Protein AF-A0A2B0VS54-F1 (afdb_monomer_lite)

Organism: Bacillus anthracis (NCBI:txid1392)

Structure (mmCIF, N/CA/C/O backbone):
data_AF-A0A2B0VS54-F1
#
_entry.id   AF-A0A2B0VS54-F1
#
loop_
_atom_site.group_PDB
_atom_site.id
_atom_site.type_symbol
_atom_site.l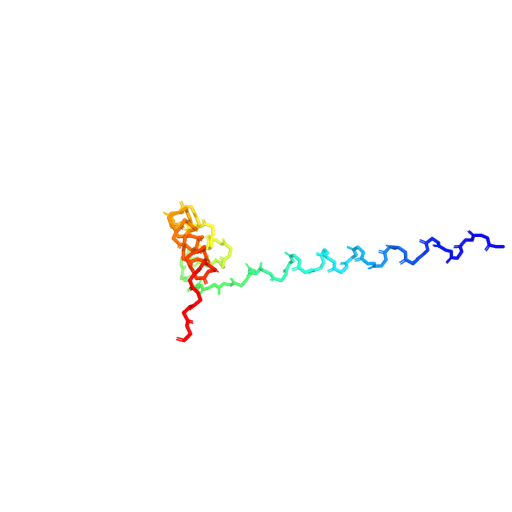abel_atom_id
_atom_site.label_alt_id
_atom_site.label_comp_id
_atom_site.label_asym_id
_atom_site.label_entity_id
_atom_site.label_seq_id
_atom_site.pdbx_PDB_ins_code
_atom_site.Cartn_x
_atom_site.Cartn_y
_atom_site.Cartn_z
_atom_site.occupancy
_atom_site.B_iso_or_equiv
_atom_site.auth_seq_id
_atom_site.auth_comp_id
_atom_site.auth_asym_id
_atom_site.auth_atom_id
_atom_site.pdbx_PDB_model_num
ATOM 1 N N . MET A 1 1 ? 27.081 38.827 19.479 1.00 46.06 1 MET A N 1
ATOM 2 C CA . MET A 1 1 ? 26.903 37.961 18.286 1.00 46.06 1 MET A CA 1
ATOM 3 C C . MET A 1 1 ? 25.569 37.200 18.353 1.00 46.06 1 MET A C 1
ATOM 5 O O . MET A 1 1 ? 25.524 36.072 18.823 1.00 46.06 1 MET A O 1
ATOM 9 N N . LYS A 1 2 ? 24.464 37.808 17.894 1.00 51.72 2 LYS A N 1
ATOM 10 C CA . LYS A 1 2 ? 23.088 37.258 17.951 1.00 51.72 2 LYS A CA 1
ATOM 11 C C . LYS A 1 2 ? 22.749 36.274 16.802 1.00 51.72 2 LYS A C 1
ATOM 13 O O . LYS A 1 2 ? 21.591 36.127 16.445 1.00 51.72 2 LYS A O 1
ATOM 18 N N . LYS A 1 3 ? 23.748 35.617 16.194 1.00 54.25 3 LYS A N 1
ATOM 19 C CA . LYS A 1 3 ? 23.585 34.795 14.969 1.00 54.25 3 LYS A CA 1
ATOM 20 C C . LYS A 1 3 ? 23.673 33.275 15.194 1.00 54.25 3 LYS A C 1
ATOM 22 O O . LYS A 1 3 ? 23.525 32.516 14.250 1.00 54.25 3 LYS A O 1
ATOM 27 N N . LYS A 1 4 ? 23.894 32.812 16.433 1.00 53.81 4 LYS A N 1
ATOM 28 C CA . LYS A 1 4 ? 24.094 31.378 16.746 1.00 53.81 4 LYS A CA 1
ATOM 29 C C . LYS A 1 4 ? 22.816 30.618 17.139 1.00 53.81 4 LYS A C 1
ATOM 31 O O . LYS A 1 4 ? 22.854 29.405 17.272 1.00 53.81 4 LYS A O 1
ATOM 36 N N . LYS A 1 5 ? 21.686 31.313 17.326 1.00 53.56 5 LYS A N 1
ATOM 37 C CA . LYS A 1 5 ? 20.406 30.716 17.768 1.00 53.56 5 LYS A CA 1
ATOM 38 C C . LYS A 1 5 ? 19.477 30.317 16.609 1.00 53.56 5 LYS A C 1
ATOM 40 O O . LYS A 1 5 ? 18.500 29.624 16.851 1.00 53.56 5 LYS A O 1
ATOM 45 N N . LEU A 1 6 ? 19.781 30.727 15.372 1.00 55.84 6 LEU A N 1
ATOM 46 C CA . LEU A 1 6 ? 18.942 30.452 14.194 1.00 55.84 6 LEU A CA 1
ATOM 47 C C . LEU A 1 6 ? 19.273 29.111 13.508 1.00 55.84 6 LEU A C 1
ATOM 49 O O . LEU A 1 6 ? 18.485 28.618 12.715 1.00 55.84 6 LEU A O 1
ATOM 53 N N . PHE A 1 7 ? 20.412 28.494 13.833 1.00 54.72 7 PHE A N 1
ATOM 54 C CA . PHE A 1 7 ? 20.888 27.276 13.162 1.00 54.72 7 PHE A CA 1
ATOM 55 C C . PHE A 1 7 ? 20.355 25.964 13.756 1.00 54.72 7 PHE A C 1
ATOM 57 O O . PHE A 1 7 ? 20.550 24.912 13.157 1.00 54.72 7 PHE A O 1
ATOM 64 N N . LEU A 1 8 ? 19.679 26.000 14.910 1.00 55.25 8 LEU A N 1
ATOM 65 C CA . LEU A 1 8 ? 19.222 24.776 15.581 1.00 55.25 8 LEU A CA 1
ATOM 66 C C . LEU A 1 8 ? 17.826 24.309 15.120 1.00 55.25 8 LEU A C 1
ATOM 68 O O . LEU A 1 8 ? 17.471 23.157 15.337 1.00 55.25 8 LEU A O 1
ATOM 72 N N . GLY A 1 9 ? 17.047 25.171 14.456 1.00 54.19 9 GLY A N 1
ATOM 73 C CA . GLY A 1 9 ? 15.693 24.842 13.985 1.00 54.19 9 GLY A CA 1
ATOM 74 C C . GLY A 1 9 ? 15.630 24.182 12.604 1.00 54.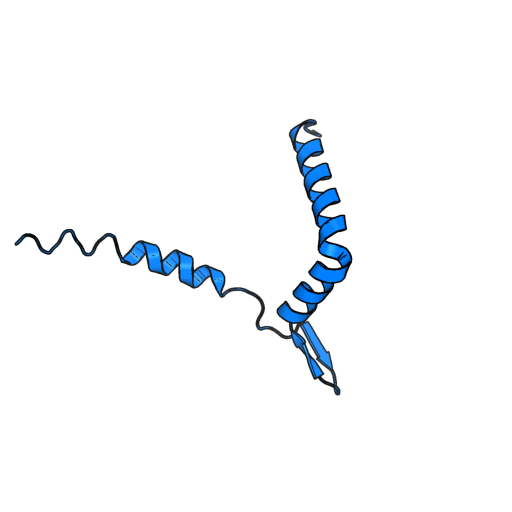19 9 GLY A C 1
ATOM 75 O O . GLY A 1 9 ? 14.648 23.519 12.289 1.00 54.19 9 GLY A O 1
ATOM 76 N N . THR A 1 10 ? 16.667 24.330 11.775 1.00 53.50 10 THR A N 1
ATOM 77 C CA . THR A 1 10 ? 16.607 23.931 10.356 1.00 53.50 10 THR A CA 1
ATOM 78 C C . THR A 1 10 ? 16.936 22.452 10.122 1.00 53.50 10 THR A C 1
ATOM 80 O O . THR A 1 10 ? 16.536 21.888 9.109 1.00 53.50 10 THR A O 1
ATOM 83 N N . ILE A 1 11 ? 17.630 21.790 11.055 1.00 55.84 11 ILE A N 1
ATOM 84 C CA . ILE A 1 11 ? 18.101 20.403 10.867 1.00 55.84 11 ILE A CA 1
ATOM 85 C C . ILE A 1 11 ? 16.962 19.385 11.067 1.00 55.84 11 ILE A C 1
ATOM 87 O O . ILE A 1 11 ? 16.948 18.332 10.434 1.00 55.84 11 ILE A O 1
ATOM 91 N N . ILE A 1 12 ? 15.959 19.713 11.889 1.00 56.91 12 ILE A N 1
ATOM 92 C CA . ILE A 1 12 ? 14.853 18.797 12.221 1.00 56.91 12 ILE A CA 1
ATOM 93 C C . ILE A 1 12 ? 13.899 18.610 11.026 1.00 56.91 12 ILE A C 1
ATOM 95 O O . ILE A 1 12 ? 13.352 17.525 10.835 1.00 56.91 12 ILE A O 1
ATOM 99 N N . SER A 1 13 ? 13.753 19.617 10.159 1.00 54.41 13 SER A N 1
ATOM 100 C CA . SER A 1 13 ? 12.839 19.547 9.008 1.00 54.41 13 SER A CA 1
ATOM 101 C C . SER A 1 13 ? 13.330 18.648 7.864 1.00 54.41 13 SER A C 1
ATOM 103 O O . SER A 1 13 ? 12.508 18.155 7.096 1.00 54.41 13 SER A O 1
ATOM 105 N N . CYS A 1 14 ? 14.638 18.379 7.750 1.00 52.84 14 CYS A N 1
ATOM 106 C CA . CYS A 1 14 ? 15.164 17.490 6.702 1.00 52.84 14 CYS A CA 1
ATOM 107 C C . CYS A 1 14 ? 14.934 15.999 6.998 1.00 52.84 14 CYS A C 1
ATOM 109 O O . CYS A 1 14 ? 14.793 15.213 6.065 1.00 52.84 14 CYS A O 1
ATOM 111 N N . VAL A 1 15 ? 14.849 15.596 8.272 1.00 56.31 15 VAL A N 1
ATOM 112 C CA . VAL A 1 15 ? 14.655 14.180 8.642 1.00 56.31 15 VAL A CA 1
ATOM 113 C C . VAL A 1 15 ? 13.252 13.683 8.271 1.00 56.31 15 VAL A C 1
ATOM 115 O O . VAL A 1 15 ? 13.100 12.543 7.843 1.00 56.31 15 VAL A O 1
ATOM 118 N N . VAL A 1 16 ? 12.230 14.542 8.348 1.00 58.25 16 VAL A N 1
ATOM 119 C CA . VAL A 1 16 ? 10.847 14.171 7.986 1.00 58.25 16 VAL A CA 1
ATOM 120 C C . VAL A 1 16 ? 10.677 14.009 6.468 1.00 58.25 16 VAL A C 1
ATOM 122 O O . VAL A 1 16 ? 9.908 13.160 6.024 1.00 58.25 16 VAL A O 1
ATOM 125 N N . LEU A 1 17 ? 11.421 14.776 5.664 1.00 53.66 17 LEU A N 1
ATOM 126 C CA . LEU A 1 17 ? 11.358 14.714 4.198 1.00 53.66 17 LEU A CA 1
ATOM 127 C C . LEU A 1 17 ? 12.185 13.568 3.598 1.00 53.66 17 LEU A C 1
ATOM 129 O O . LEU A 1 17 ? 11.899 13.135 2.488 1.00 53.66 17 LEU A O 1
ATOM 133 N N . ALA A 1 18 ? 13.189 13.058 4.316 1.00 54.94 18 ALA A N 1
ATOM 134 C CA . ALA A 1 18 ? 13.959 11.898 3.868 1.00 54.94 18 ALA A CA 1
ATOM 135 C C . ALA A 1 18 ? 13.185 10.574 4.028 1.00 54.94 18 ALA A C 1
ATOM 137 O O . ALA A 1 18 ? 13.419 9.627 3.280 1.00 54.94 18 ALA A O 1
ATOM 138 N N . LEU A 1 19 ? 12.240 10.498 4.973 1.00 54.62 19 LEU A N 1
ATOM 139 C CA . LEU A 1 19 ? 11.507 9.261 5.262 1.00 54.62 19 LEU A CA 1
ATOM 140 C C . LEU A 1 19 ? 10.352 8.992 4.283 1.00 54.62 19 LEU A C 1
ATOM 142 O O . LEU A 1 19 ? 9.935 7.848 4.125 1.00 54.62 19 LEU A O 1
ATOM 146 N N . SER A 1 20 ? 9.857 10.016 3.584 1.00 54.62 20 SER A N 1
ATOM 147 C CA . SER A 1 20 ? 8.760 9.881 2.614 1.00 54.62 20 SER A CA 1
ATOM 148 C C . SER A 1 20 ? 9.174 9.244 1.281 1.00 54.62 20 SER A C 1
ATOM 150 O O . SER A 1 20 ? 8.310 8.996 0.441 1.00 54.62 20 SER A O 1
ATOM 152 N N . ALA A 1 21 ? 10.466 8.953 1.088 1.00 49.97 21 ALA A N 1
ATOM 153 C CA . ALA A 1 21 ? 11.005 8.361 -0.138 1.00 49.97 21 ALA A CA 1
ATOM 154 C C . ALA A 1 21 ? 11.503 6.910 0.018 1.00 49.97 21 ALA A C 1
ATOM 156 O O . ALA A 1 21 ? 11.887 6.299 -0.976 1.00 49.97 21 ALA A O 1
ATOM 157 N N . CYS A 1 22 ? 11.451 6.314 1.216 1.00 57.56 22 CYS A N 1
ATOM 158 C CA . CYS A 1 22 ? 11.683 4.873 1.389 1.00 57.56 22 CYS A CA 1
ATOM 159 C C . CYS A 1 22 ? 10.389 4.104 1.067 1.00 57.56 22 CYS A C 1
ATOM 161 O O . CYS A 1 22 ? 9.751 3.515 1.934 1.00 57.56 22 CYS A O 1
ATOM 163 N N . GLY A 1 23 ? 9.942 4.225 -0.182 1.00 56.69 23 GLY A N 1
ATOM 164 C CA . GLY A 1 23 ? 8.677 3.683 -0.655 1.00 56.69 23 GLY A CA 1
ATOM 165 C C . GLY A 1 23 ? 8.743 3.375 -2.142 1.00 56.69 23 GLY A C 1
ATOM 166 O O . GLY A 1 23 ? 8.420 4.225 -2.973 1.00 56.69 23 GLY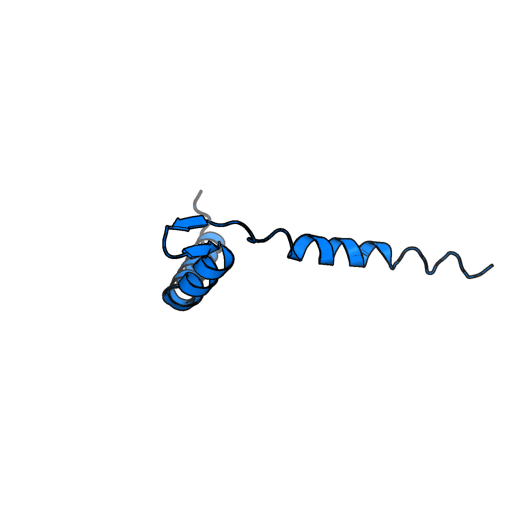 A O 1
ATOM 167 N N . SER A 1 24 ? 9.097 2.126 -2.447 1.00 62.53 24 SER A N 1
ATOM 168 C CA . SER A 1 24 ? 8.490 1.396 -3.564 1.00 62.53 24 SER A CA 1
ATOM 169 C C . SER A 1 24 ? 8.892 1.819 -4.979 1.00 62.53 24 SER A C 1
ATOM 171 O O . SER A 1 24 ? 8.044 1.930 -5.869 1.00 62.53 24 SER A O 1
ATOM 173 N N . SER A 1 25 ? 10.191 2.016 -5.216 1.00 62.44 25 SER A N 1
ATOM 174 C CA . SER A 1 25 ? 10.760 2.059 -6.575 1.00 62.44 25 SER A CA 1
ATOM 175 C C . SER A 1 25 ? 11.094 0.675 -7.143 1.00 62.44 25 SER A C 1
ATOM 177 O O . SER A 1 25 ? 11.449 0.572 -8.316 1.00 62.44 25 SER A O 1
ATOM 179 N N . ASP A 1 26 ? 10.980 -0.380 -6.336 1.00 75.44 26 ASP A N 1
ATOM 180 C CA . ASP A 1 26 ? 11.361 -1.728 -6.743 1.00 75.44 26 ASP A CA 1
ATOM 181 C C . ASP A 1 26 ? 10.286 -2.401 -7.607 1.00 75.44 26 ASP A C 1
ATOM 183 O O . ASP A 1 26 ? 9.072 -2.206 -7.449 1.00 75.44 26 ASP A O 1
ATOM 187 N N . ASN A 1 27 ? 10.758 -3.204 -8.562 1.00 82.44 27 ASN A N 1
ATOM 188 C CA . ASN A 1 27 ? 9.901 -4.031 -9.400 1.00 82.44 27 ASN A CA 1
ATOM 189 C C . ASN A 1 27 ? 9.405 -5.220 -8.572 1.00 82.44 27 ASN A C 1
ATOM 191 O O . ASN A 1 27 ? 10.205 -6.039 -8.126 1.00 82.44 27 ASN A O 1
ATOM 195 N N . VAL A 1 28 ? 8.088 -5.343 -8.412 1.00 85.25 28 VAL A N 1
ATOM 196 C CA . VAL A 1 28 ? 7.465 -6.500 -7.745 1.00 85.25 28 VAL A CA 1
ATOM 197 C C . VAL A 1 28 ? 7.373 -7.675 -8.709 1.00 85.25 28 VAL A C 1
ATOM 199 O O . VAL A 1 28 ? 7.519 -8.826 -8.310 1.00 85.25 28 VAL A O 1
ATOM 202 N N . VAL A 1 29 ? 7.159 -7.388 -9.996 1.00 88.19 29 VAL A N 1
ATOM 203 C CA . VAL A 1 29 ? 7.143 -8.396 -11.058 1.00 88.19 29 VAL A CA 1
ATOM 204 C C . VAL A 1 29 ? 7.866 -7.852 -12.283 1.00 88.19 29 VAL A C 1
ATOM 206 O O . VAL A 1 29 ? 7.620 -6.731 -12.718 1.00 88.19 29 VAL A O 1
ATOM 209 N N . THR A 1 30 ? 8.741 -8.670 -12.861 1.00 84.00 30 THR A N 1
ATOM 210 C CA . THR A 1 30 ? 9.391 -8.418 -14.154 1.00 84.00 30 THR A CA 1
ATOM 211 C C . THR A 1 30 ? 8.824 -9.409 -15.164 1.00 84.00 30 THR A C 1
ATOM 213 O O . THR A 1 30 ? 8.787 -10.609 -14.895 1.00 84.00 30 THR A O 1
ATOM 216 N N . SER A 1 31 ? 8.374 -8.930 -16.321 1.00 86.25 31 SER A N 1
ATOM 217 C CA . SER A 1 31 ? 7.861 -9.767 -17.408 1.00 86.25 31 SER A CA 1
ATOM 218 C C . SER A 1 31 ? 8.456 -9.338 -18.746 1.00 86.25 31 SER A C 1
ATOM 220 O O . SER A 1 31 ? 8.932 -8.216 -18.903 1.00 86.25 31 SER A O 1
ATOM 222 N N . LYS A 1 32 ? 8.384 -10.215 -19.755 1.00 84.81 32 LYS A N 1
ATOM 223 C CA . LYS A 1 32 ? 8.846 -9.914 -21.123 1.00 84.81 32 LYS A CA 1
ATOM 224 C C . LYS A 1 32 ? 8.120 -8.723 -21.759 1.00 84.81 32 LYS A C 1
ATOM 226 O O . LYS A 1 32 ? 8.653 -8.122 -22.682 1.00 84.81 32 LYS A O 1
ATOM 231 N N . VAL A 1 33 ? 6.915 -8.408 -21.285 1.00 88.56 33 VAL A N 1
ATOM 232 C CA . VAL A 1 33 ? 6.074 -7.315 -21.802 1.00 88.56 33 VAL A CA 1
ATOM 233 C C . VAL A 1 33 ? 6.132 -6.044 -20.949 1.00 88.56 33 VAL A C 1
ATOM 235 O O . VAL A 1 33 ? 5.476 -5.064 -21.285 1.00 88.56 33 VAL A O 1
ATOM 238 N N . GLY A 1 34 ? 6.897 -6.044 -19.853 1.00 83.00 34 GLY A N 1
ATOM 239 C CA . GLY A 1 34 ? 7.023 -4.895 -18.961 1.00 83.00 34 GLY A CA 1
ATOM 240 C C . GLY A 1 34 ? 7.164 -5.280 -17.492 1.00 83.00 34 GLY A C 1
ATOM 241 O O . GLY A 1 34 ? 6.902 -6.416 -17.091 1.00 83.00 34 GLY A O 1
ATOM 242 N N . ASN A 1 35 ? 7.573 -4.301 -16.688 1.00 87.50 35 ASN A N 1
ATOM 243 C CA . ASN A 1 35 ? 7.742 -4.452 -15.249 1.00 87.50 35 ASN A CA 1
ATOM 244 C C . ASN A 1 35 ? 6.585 -3.788 -14.513 1.00 87.50 35 ASN A C 1
ATOM 246 O O . ASN A 1 35 ? 6.116 -2.724 -14.910 1.00 87.50 35 ASN A O 1
ATOM 250 N N . VAL A 1 36 ? 6.169 -4.401 -13.411 1.00 87.06 36 VAL A N 1
ATOM 251 C CA . VAL A 1 36 ? 5.198 -3.832 -12.482 1.00 87.06 36 VAL A CA 1
ATOM 252 C C . VAL A 1 36 ? 5.947 -3.398 -11.234 1.00 87.06 36 VAL A C 1
ATOM 254 O O . VAL A 1 36 ? 6.553 -4.217 -10.537 1.00 87.06 36 VAL A O 1
ATOM 257 N N . THR A 1 37 ? 5.901 -2.100 -10.953 1.00 89.88 37 THR A N 1
ATOM 258 C CA . THR A 1 37 ? 6.472 -1.528 -9.730 1.00 89.88 37 THR A CA 1
ATOM 259 C C . THR A 1 37 ? 5.506 -1.688 -8.564 1.00 89.88 37 THR A C 1
ATOM 261 O O . THR A 1 37 ? 4.288 -1.764 -8.746 1.00 89.88 37 THR A O 1
ATOM 264 N N . GLU A 1 38 ? 6.032 -1.696 -7.343 1.00 85.25 38 GLU A N 1
ATOM 265 C CA . GLU A 1 38 ? 5.197 -1.761 -6.139 1.00 85.25 38 GLU A CA 1
ATOM 266 C C . GLU A 1 38 ? 4.231 -0.568 -6.051 1.00 85.25 38 GLU A C 1
ATOM 268 O O . GLU A 1 38 ? 3.084 -0.717 -5.623 1.00 85.25 38 GLU A O 1
ATOM 273 N N . LYS A 1 39 ? 4.647 0.605 -6.540 1.00 85.62 39 LYS A N 1
ATOM 274 C CA . LYS A 1 39 ? 3.799 1.798 -6.627 1.00 85.62 39 LYS A CA 1
ATOM 275 C C . LYS A 1 39 ? 2.604 1.611 -7.567 1.00 85.62 39 LYS A C 1
ATOM 277 O O . LYS A 1 39 ? 1.492 1.996 -7.205 1.00 85.62 39 LYS A O 1
ATOM 282 N N . GLU A 1 40 ? 2.821 1.039 -8.751 1.00 85.31 40 GLU A N 1
ATOM 283 C CA . GLU A 1 40 ? 1.757 0.751 -9.728 1.00 85.31 40 GLU A CA 1
ATOM 284 C C . GLU A 1 40 ? 0.760 -0.262 -9.161 1.00 85.31 40 GLU A C 1
ATOM 286 O O . GLU A 1 40 ? -0.444 -0.005 -9.129 1.00 85.31 40 GLU A O 1
ATOM 291 N N . LEU A 1 41 ? 1.269 -1.365 -8.610 1.00 88.62 41 LEU A N 1
ATOM 292 C CA . LEU A 1 41 ? 0.444 -2.386 -7.972 1.00 88.62 41 LEU A CA 1
ATOM 293 C C . LEU A 1 41 ? -0.377 -1.807 -6.810 1.00 88.62 41 LEU A C 1
ATOM 295 O O . LEU A 1 41 ? -1.586 -2.018 -6.729 1.00 88.62 41 LEU A O 1
ATOM 299 N N . SER A 1 42 ? 0.263 -1.034 -5.931 1.00 87.44 42 SER A N 1
ATOM 300 C CA . SER A 1 42 ? -0.396 -0.400 -4.786 1.00 87.44 42 SER A CA 1
ATOM 301 C C . SER A 1 42 ? -1.487 0.573 -5.220 1.00 87.44 42 SER A C 1
ATOM 303 O O . SER A 1 42 ? -2.548 0.621 -4.600 1.00 87.44 42 SER A O 1
ATOM 305 N N . LYS A 1 43 ? -1.257 1.350 -6.284 1.00 89.56 43 LYS A N 1
ATOM 306 C CA . LYS A 1 43 ? -2.252 2.279 -6.825 1.00 89.56 43 LYS A CA 1
ATOM 307 C C . LYS A 1 43 ? -3.478 1.529 -7.348 1.00 89.56 43 LYS A C 1
ATOM 309 O O . LYS A 1 43 ? -4.591 1.866 -6.950 1.00 89.56 43 LYS A O 1
ATOM 314 N N . GLU A 1 44 ? -3.274 0.498 -8.164 1.00 92.38 44 GLU A N 1
ATOM 315 C CA . GLU A 1 44 ? -4.360 -0.318 -8.721 1.00 92.38 44 GLU A CA 1
ATOM 316 C C . GLU A 1 44 ? -5.172 -1.020 -7.623 1.00 92.38 44 GLU A C 1
ATOM 318 O O . GLU A 1 44 ? -6.404 -0.974 -7.621 1.00 92.38 44 GLU A O 1
ATOM 323 N N . LEU A 1 45 ? -4.498 -1.618 -6.634 1.00 91.06 45 LEU A N 1
ATOM 324 C CA . LEU A 1 45 ? -5.165 -2.277 -5.508 1.00 91.06 45 LEU A CA 1
ATOM 325 C C . LEU A 1 45 ? -5.959 -1.287 -4.652 1.00 91.06 45 LEU A C 1
ATOM 327 O O . LEU A 1 45 ? -7.084 -1.589 -4.253 1.00 91.06 45 LEU A O 1
ATOM 331 N N . ARG A 1 46 ? -5.419 -0.088 -4.400 1.00 90.25 46 ARG A N 1
ATOM 332 C CA . ARG A 1 46 ? -6.137 0.968 -3.670 1.00 90.25 46 ARG A CA 1
ATOM 333 C C . ARG A 1 46 ? -7.363 1.456 -4.433 1.00 90.25 46 ARG A C 1
ATOM 335 O O . ARG A 1 46 ? -8.380 1.712 -3.803 1.00 90.25 46 ARG A O 1
ATOM 342 N N . GLN A 1 47 ? -7.295 1.565 -5.756 1.00 92.88 47 GLN A N 1
ATOM 343 C CA . GLN A 1 47 ? -8.449 1.977 -6.558 1.00 92.88 47 GLN A CA 1
ATOM 344 C C . GLN A 1 47 ? -9.539 0.904 -6.609 1.00 92.88 47 GLN A C 1
ATOM 346 O O . GLN A 1 47 ? -10.715 1.238 -6.522 1.00 92.88 47 GLN A O 1
ATOM 351 N N . LYS A 1 48 ? -9.168 -0.376 -6.715 1.00 93.12 48 LYS A N 1
ATOM 352 C CA . LYS A 1 48 ? -10.143 -1.471 -6.853 1.00 93.12 48 LYS A CA 1
ATOM 353 C C . LYS A 1 48 ? -10.710 -1.966 -5.525 1.00 93.12 48 LYS A C 1
ATOM 355 O O . LYS A 1 48 ? -11.886 -2.302 -5.457 1.00 93.12 48 LYS A O 1
ATOM 360 N N . TYR A 1 49 ? -9.887 -2.018 -4.479 1.00 92.44 49 TYR A N 1
ATOM 361 C CA . TYR A 1 49 ? -10.229 -2.659 -3.203 1.00 92.44 49 TYR A CA 1
ATOM 362 C C . TYR A 1 49 ? -9.950 -1.778 -1.980 1.00 92.44 49 TYR A C 1
ATOM 364 O O . TYR A 1 49 ? -10.166 -2.212 -0.848 1.00 92.44 49 TYR A O 1
ATOM 372 N N . GLY A 1 50 ? -9.449 -0.555 -2.172 1.00 89.38 50 GLY A N 1
ATOM 373 C CA . GLY A 1 50 ? -9.006 0.299 -1.073 1.00 89.38 50 GLY A CA 1
ATOM 374 C C . GLY A 1 50 ? -10.132 0.677 -0.122 1.00 89.38 50 GLY A C 1
ATOM 375 O O . GLY A 1 50 ? -9.964 0.519 1.081 1.00 89.38 50 GLY A O 1
ATOM 376 N N . GLU A 1 51 ? -11.283 1.124 -0.631 1.00 91.81 51 GLU A N 1
ATOM 377 C CA . GLU A 1 51 ? -12.385 1.578 0.229 1.00 91.81 51 GLU A CA 1
ATOM 378 C C . GLU A 1 51 ? -12.963 0.463 1.099 1.00 91.81 51 GLU A C 1
ATOM 380 O O . GLU A 1 51 ? -13.047 0.612 2.318 1.00 91.81 51 GLU A O 1
ATOM 385 N N . SER A 1 52 ? -13.312 -0.680 0.503 1.00 91.94 52 SER A N 1
ATOM 386 C CA . SER A 1 52 ? -13.886 -1.806 1.246 1.00 91.94 52 SER A CA 1
ATOM 387 C C . SER A 1 52 ? -12.910 -2.343 2.292 1.00 91.94 52 SER A C 1
ATOM 389 O O . SER A 1 52 ? -13.297 -2.619 3.428 1.00 91.94 52 SER A O 1
ATOM 391 N N . THR A 1 53 ? -11.630 -2.443 1.928 1.00 93.62 53 THR A N 1
ATOM 392 C CA . THR A 1 53 ? -10.574 -2.914 2.830 1.00 93.62 53 THR A CA 1
ATOM 393 C C . THR A 1 53 ? -10.334 -1.918 3.961 1.00 93.62 53 THR A C 1
ATOM 395 O O . THR A 1 53 ? -10.202 -2.320 5.116 1.00 93.62 53 THR A O 1
ATOM 398 N N . LEU A 1 54 ? -10.326 -0.613 3.664 1.00 93.38 54 LEU A N 1
ATOM 399 C CA . LEU A 1 54 ? -10.191 0.432 4.677 1.00 93.38 54 LEU A CA 1
ATOM 400 C C . LEU A 1 54 ? -11.365 0.418 5.651 1.00 93.38 54 LEU A C 1
ATOM 402 O O . LEU A 1 54 ? -11.139 0.464 6.858 1.00 93.38 54 LEU A O 1
ATOM 406 N N . TYR A 1 55 ? -12.596 0.300 5.155 1.00 94.56 55 TYR A N 1
ATOM 407 C CA . TYR A 1 55 ? -13.774 0.243 6.012 1.00 94.56 55 TYR A CA 1
ATOM 408 C C . TYR A 1 55 ? -13.715 -0.951 6.971 1.00 94.56 55 TYR A C 1
ATOM 410 O O . TYR A 1 55 ? -13.865 -0.781 8.181 1.00 94.56 55 TYR A O 1
ATOM 418 N N . GLN A 1 56 ? -13.405 -2.148 6.461 1.00 93.12 56 GLN A N 1
ATOM 419 C CA . GLN A 1 56 ? -13.256 -3.342 7.297 1.00 93.12 56 GLN 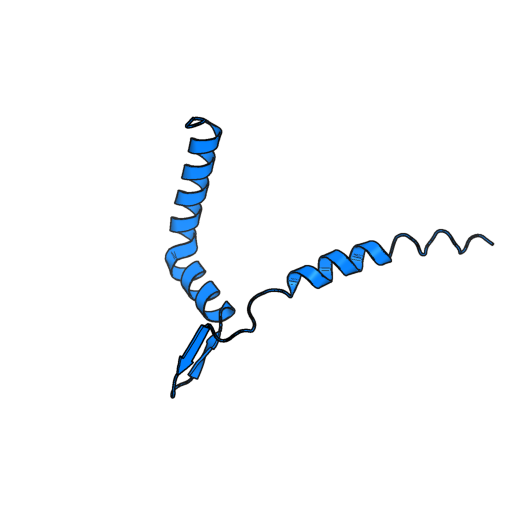A CA 1
ATOM 420 C C . GLN A 1 56 ? -12.119 -3.208 8.313 1.00 93.12 56 GLN A C 1
ATOM 422 O O . GLN A 1 56 ? -12.263 -3.627 9.464 1.00 93.12 56 GLN A O 1
ATOM 427 N N . MET A 1 57 ? -10.996 -2.606 7.919 1.00 94.25 57 MET A N 1
ATOM 428 C CA . MET A 1 57 ? -9.854 -2.405 8.807 1.00 94.25 57 MET A CA 1
ATOM 429 C C . MET A 1 57 ? -10.181 -1.421 9.933 1.00 94.25 57 MET A C 1
ATOM 431 O O . MET A 1 57 ? -9.839 -1.676 11.089 1.00 94.25 57 MET A O 1
ATOM 435 N N . VAL A 1 58 ? -10.854 -0.314 9.615 1.00 95.06 58 VAL A N 1
ATOM 436 C CA . VAL A 1 58 ? -11.294 0.675 10.607 1.00 95.06 58 VAL A CA 1
ATOM 437 C C . VAL A 1 58 ? -12.326 0.063 11.541 1.00 95.06 58 VAL A C 1
ATOM 439 O O . VAL A 1 58 ? -12.180 0.190 12.754 1.00 95.06 58 VAL A O 1
ATOM 442 N N . LEU A 1 59 ? -13.315 -0.655 11.005 1.00 94.12 59 LEU A N 1
ATOM 443 C CA . LEU A 1 59 ? -14.315 -1.354 11.807 1.00 94.12 59 LEU A CA 1
ATOM 444 C C . LEU A 1 59 ? -13.653 -2.354 12.761 1.00 94.12 59 LEU A C 1
ATOM 446 O O . LEU A 1 59 ? -13.904 -2.315 13.961 1.00 94.12 59 LEU A O 1
ATOM 450 N N . SER A 1 60 ? -12.745 -3.189 12.255 1.00 92.25 60 SER A N 1
ATOM 451 C CA . SER A 1 60 ? -12.011 -4.162 13.070 1.00 92.25 60 SER A CA 1
ATOM 452 C C . SER A 1 60 ? -11.180 -3.477 14.155 1.00 92.25 60 SER A C 1
ATOM 454 O O . SER A 1 60 ? -11.216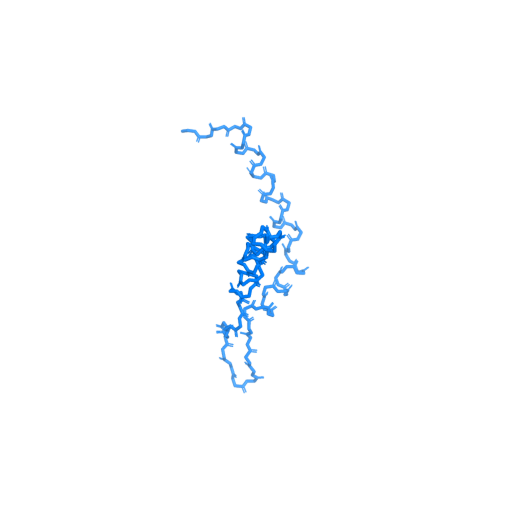 -3.891 15.309 1.00 92.25 60 SER A O 1
ATOM 456 N N . LYS A 1 61 ? -10.470 -2.387 13.830 1.00 91.62 61 LYS A N 1
ATOM 457 C CA . LYS A 1 61 ? -9.709 -1.609 14.822 1.00 91.62 61 LYS A CA 1
ATOM 458 C C . LYS A 1 61 ? -10.613 -0.964 15.869 1.00 91.62 61 LYS A C 1
ATOM 460 O O . LYS A 1 61 ? -10.254 -0.967 17.043 1.00 91.62 61 LYS A O 1
ATOM 465 N N . ALA A 1 62 ? -11.765 -0.431 15.471 1.00 92.75 62 ALA A N 1
ATOM 466 C CA . ALA A 1 62 ? -12.734 0.147 16.394 1.00 92.75 62 ALA A CA 1
ATOM 467 C C . ALA A 1 62 ? -13.301 -0.922 17.339 1.00 92.75 62 ALA A C 1
ATOM 469 O O . ALA A 1 62 ? -13.374 -0.696 18.545 1.00 92.75 62 ALA A O 1
ATOM 470 N N . LEU A 1 63 ? -13.625 -2.105 16.811 1.00 91.12 63 LEU A N 1
ATOM 471 C CA . LEU A 1 63 ? -14.103 -3.241 17.595 1.00 91.12 63 LEU A CA 1
ATOM 472 C C . LEU A 1 63 ? -13.038 -3.746 18.568 1.00 91.12 63 LEU A C 1
ATOM 474 O O . LEU A 1 63 ? -13.327 -3.855 19.752 1.00 91.12 63 LEU A O 1
ATOM 478 N N . LEU A 1 64 ? -11.803 -3.968 18.113 1.00 90.88 64 LEU A N 1
ATOM 479 C CA . LEU A 1 64 ? -10.687 -4.388 18.972 1.00 90.88 64 LEU A CA 1
ATOM 480 C C . LEU A 1 64 ? -10.325 -3.335 20.029 1.00 90.88 64 LEU A C 1
ATOM 482 O O . LEU A 1 64 ? -9.862 -3.674 21.115 1.00 90.88 64 LEU A O 1
ATOM 486 N N . ASN A 1 65 ? -10.527 -2.050 19.728 1.00 89.06 65 ASN A N 1
ATOM 487 C CA . ASN A 1 65 ? -10.329 -0.980 20.700 1.00 89.06 65 ASN A CA 1
ATOM 488 C C . ASN A 1 65 ? -11.430 -0.958 21.772 1.00 89.06 65 ASN A C 1
ATOM 490 O O . ASN A 1 65 ? -11.134 -0.709 22.938 1.00 89.06 65 ASN A O 1
ATOM 494 N N . LYS A 1 66 ? -12.685 -1.220 21.389 1.00 84.06 66 LYS A N 1
ATOM 495 C CA . LYS A 1 66 ? -13.828 -1.265 22.315 1.00 84.06 66 LYS A CA 1
ATOM 496 C C . LYS A 1 66 ? -13.888 -2.555 23.126 1.00 84.06 66 LYS A C 1
ATOM 498 O O . LYS A 1 66 ? -14.245 -2.518 24.299 1.00 84.06 66 LYS A O 1
ATOM 503 N N . TYR A 1 67 ? -13.521 -3.669 22.513 1.00 79.00 67 TYR A N 1
ATOM 504 C CA . TYR A 1 67 ? -13.569 -5.000 23.092 1.00 79.00 67 TYR A CA 1
ATOM 505 C C . TYR A 1 67 ? -12.158 -5.570 23.067 1.00 79.00 67 TYR A C 1
ATOM 507 O O . TYR A 1 67 ? -11.699 -6.114 22.062 1.00 79.00 67 TYR A O 1
ATOM 515 N N . LYS A 1 68 ? -11.447 -5.399 24.185 1.00 71.62 68 LYS A N 1
ATOM 516 C CA . LYS A 1 68 ? -10.116 -5.970 24.364 1.00 71.62 68 LYS A CA 1
ATOM 517 C C . LYS A 1 68 ? -10.256 -7.488 24.428 1.00 71.62 68 LYS A C 1
ATOM 519 O O . LYS A 1 68 ? -10.678 -8.029 25.445 1.00 71.62 68 LYS A O 1
ATOM 524 N N . VAL A 1 69 ? -9.943 -8.150 23.322 1.00 71.31 69 VAL A N 1
ATOM 525 C CA . VAL A 1 69 ? -9.878 -9.609 23.252 1.00 71.31 69 VAL A CA 1
ATOM 526 C C . VAL A 1 69 ? -8.572 -10.003 23.934 1.00 71.31 69 VAL A C 1
ATOM 528 O O . VAL A 1 69 ? -7.496 -9.666 23.437 1.00 71.31 69 VAL A O 1
ATOM 531 N N . SER A 1 70 ? -8.682 -10.571 25.134 1.00 58.81 70 SER A N 1
ATOM 532 C CA . SER A 1 70 ? -7.556 -11.023 25.952 1.00 58.81 70 SER A CA 1
ATOM 533 C C . SER A 1 70 ? -7.492 -12.536 26.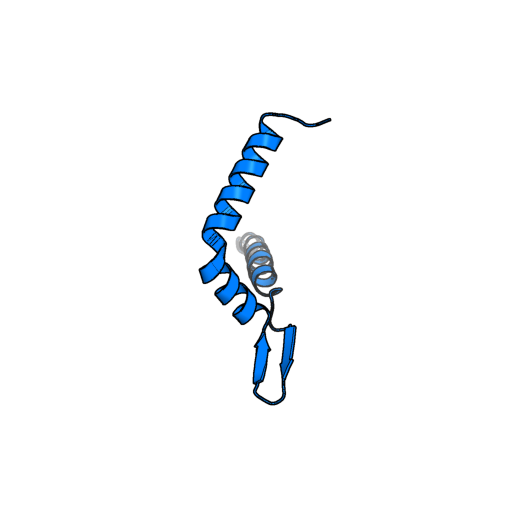007 1.00 58.81 70 SER A C 1
ATOM 535 O O . SER A 1 70 ? -8.545 -13.175 25.793 1.00 58.81 70 SER A O 1
#

pLDDT: mean 75.92, std 16.71, range [46.06, 95.06]

Sequence (70 aa):
MKKKKLFLGTIISCVVLALSACGSSDNVVTSKVGNVTEKELSKELRQKYGESTLYQMVLSKALLNKYKVS

Foldseek 3Di:
DPPPVVPPPPPVVVVVVVVVPPDKPDFPDQDPVGTDTPVNVVVVCCVPPVPVVVVVVVVVVVCCVVDVPD

Secondary structure (DSSP, 8-state):
-TTSSSSSSSSHHHHHHHHTT-S--SEEEEETTEEEEHHHHHHHHHHHHHHHHHHHHHHHHHHHHHS---

Radius of gyration: 21.32 Å; chains: 1; bounding box: 41×49×48 Å